Protein AF-A0A1E8P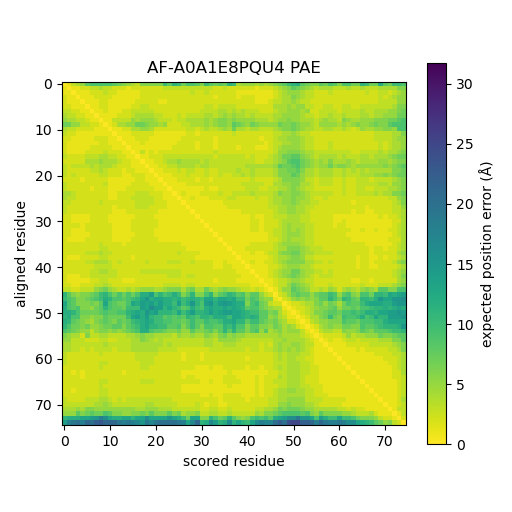QU4-F1 (afdb_monomer)

Nearest PDB structures (foldseek):
  4jna-assembly2_B  TM=8.111E-01  e=2.529E+00  Chromobacterium violaceum
  6du7-assembly4_H  TM=8.234E-01  e=3.511E+00  Streptococcus pneumoniae

Mean predicted aligned error: 3.63 Å

Sequence (75 aa):
MKTYVRLTDAGFAAKMEDGRWIERSDLLDLAHELHAAGVNADDVYCGDWREGENVLMSGQQAALKFELRQLGLRT

Structure (mmCIF, N/CA/C/O backbone):
data_AF-A0A1E8PQU4-F1
#
_entry.id   AF-A0A1E8PQU4-F1
#
loop_
_atom_site.group_PDB
_atom_site.id
_atom_site.type_symbol
_atom_site.label_atom_id
_atom_site.label_alt_id
_atom_site.label_comp_id
_atom_site.label_asym_id
_atom_site.label_entity_id
_atom_site.label_seq_id
_atom_site.pdbx_PDB_ins_code
_atom_site.Cartn_x
_atom_site.Cartn_y
_atom_site.Cartn_z
_atom_site.occupancy
_atom_site.B_iso_or_equiv
_atom_site.auth_seq_id
_atom_site.auth_comp_id
_atom_site.auth_asym_id
_atom_site.auth_atom_id
_atom_site.pdbx_PDB_model_num
ATOM 1 N N . MET A 1 1 ? -6.178 -1.084 9.443 1.00 87.94 1 MET A N 1
ATOM 2 C CA . MET A 1 1 ? -5.822 -2.460 9.007 1.00 87.94 1 MET A CA 1
ATOM 3 C C . MET A 1 1 ? -4.409 -2.446 8.461 1.00 87.94 1 MET A C 1
ATOM 5 O O . MET A 1 1 ? -4.209 -1.917 7.370 1.00 87.94 1 MET A O 1
ATOM 9 N N . LYS A 1 2 ? -3.427 -2.977 9.206 1.00 93.62 2 LYS A N 1
ATOM 10 C CA . LYS A 1 2 ? -2.015 -2.817 8.822 1.00 93.62 2 LYS A CA 1
ATOM 11 C C . LYS A 1 2 ? -1.760 -3.433 7.454 1.00 93.62 2 LYS A C 1
ATOM 13 O O . LYS A 1 2 ? -2.115 -4.586 7.216 1.00 93.62 2 LYS A O 1
ATOM 18 N N . THR A 1 3 ? -1.144 -2.661 6.569 1.00 94.75 3 THR A N 1
ATOM 19 C CA . THR A 1 3 ? -0.900 -3.071 5.188 1.00 94.75 3 THR A CA 1
ATOM 20 C C . THR A 1 3 ? 0.542 -2.785 4.810 1.00 94.75 3 THR A C 1
ATOM 22 O O . THR A 1 3 ? 1.004 -1.652 4.915 1.00 94.75 3 THR A O 1
ATOM 25 N N . TYR A 1 4 ? 1.251 -3.814 4.359 1.00 93.56 4 TYR A N 1
ATOM 26 C CA . TYR A 1 4 ? 2.640 -3.722 3.925 1.00 93.56 4 TYR A CA 1
ATOM 27 C C . TYR A 1 4 ? 2.714 -3.693 2.410 1.00 93.56 4 TYR A C 1
ATOM 29 O O . TYR A 1 4 ? 2.271 -4.640 1.765 1.00 93.56 4 TYR A O 1
ATOM 37 N N . VAL A 1 5 ? 3.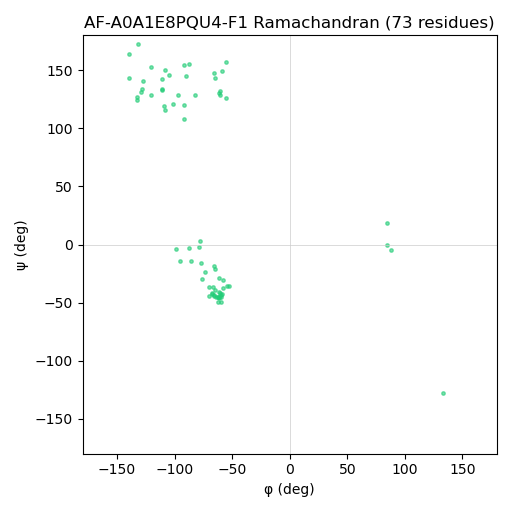293 -2.633 1.855 1.00 92.81 5 VAL A N 1
ATOM 38 C CA . VAL A 1 5 ? 3.439 -2.440 0.41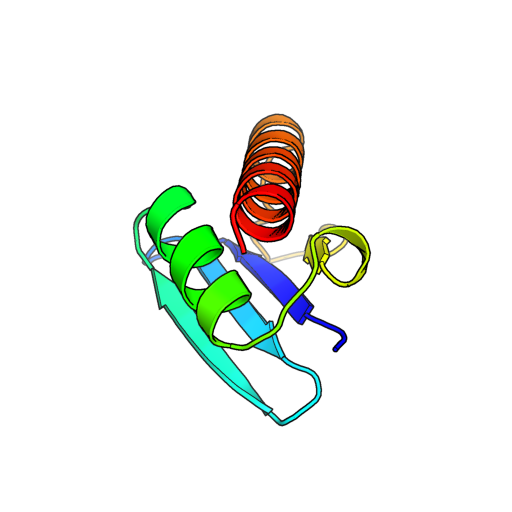2 1.00 92.81 5 VAL A CA 1
ATOM 39 C C . VAL A 1 5 ? 4.906 -2.555 0.020 1.00 92.81 5 VAL A C 1
ATOM 41 O O . VAL A 1 5 ? 5.780 -1.959 0.654 1.00 92.81 5 VAL A O 1
ATOM 44 N N . ARG A 1 6 ? 5.173 -3.329 -1.032 1.00 90.75 6 ARG A N 1
ATOM 45 C CA . ARG A 1 6 ? 6.513 -3.551 -1.586 1.00 90.75 6 ARG A CA 1
ATOM 46 C C . ARG A 1 6 ? 6.490 -3.572 -3.108 1.00 90.75 6 ARG A C 1
ATOM 48 O 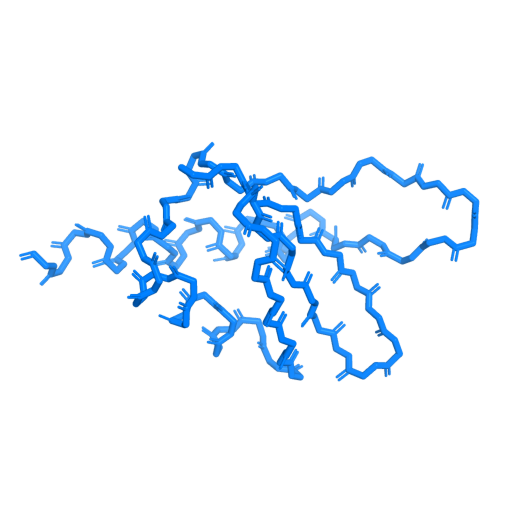O . ARG A 1 6 ? 5.431 -3.738 -3.717 1.00 90.75 6 ARG A O 1
ATOM 55 N N . LEU A 1 7 ? 7.670 -3.432 -3.702 1.00 90.56 7 LEU A N 1
ATOM 56 C CA . LEU A 1 7 ? 7.850 -3.616 -5.133 1.00 90.56 7 LEU A CA 1
ATOM 57 C C . LEU A 1 7 ? 8.185 -5.089 -5.416 1.00 90.56 7 LEU A C 1
ATOM 59 O O . LEU A 1 7 ? 8.844 -5.768 -4.629 1.00 90.56 7 LEU A O 1
ATOM 63 N N . THR A 1 8 ? 7.696 -5.576 -6.543 1.00 88.19 8 THR A N 1
ATOM 64 C CA . THR A 1 8 ? 7.876 -6.930 -7.070 1.00 88.19 8 THR A CA 1
ATOM 65 C C . THR A 1 8 ? 8.282 -6.833 -8.538 1.00 88.19 8 THR A C 1
ATOM 67 O O . THR A 1 8 ? 8.218 -5.753 -9.128 1.00 88.19 8 THR A O 1
ATOM 70 N N . ASP A 1 9 ? 8.635 -7.958 -9.154 1.00 87.06 9 ASP A N 1
ATOM 71 C CA . ASP A 1 9 ? 8.968 -7.991 -10.582 1.00 87.06 9 ASP A CA 1
ATOM 72 C C . ASP A 1 9 ? 7.766 -7.652 -11.489 1.00 87.06 9 ASP A C 1
ATOM 74 O O . ASP A 1 9 ? 7.957 -7.228 -12.627 1.00 87.06 9 ASP A O 1
ATOM 78 N N . ALA A 1 10 ? 6.530 -7.798 -10.993 1.00 87.50 10 ALA A N 1
ATOM 79 C CA . ALA A 1 10 ? 5.298 -7.522 -11.741 1.00 87.50 10 ALA A CA 1
ATOM 80 C C . ALA A 1 10 ? 4.669 -6.144 -11.436 1.00 87.50 10 ALA A C 1
ATOM 82 O O . ALA A 1 10 ? 3.673 -5.764 -12.064 1.00 87.50 10 ALA A O 1
ATOM 83 N N . GLY A 1 11 ? 5.242 -5.388 -10.492 1.00 92.50 11 GLY A N 1
ATOM 84 C CA . GLY A 1 11 ? 4.741 -4.083 -10.060 1.00 92.50 11 GLY A CA 1
ATOM 85 C C . GLY A 1 11 ? 4.697 -3.948 -8.543 1.00 92.50 11 GLY A C 1
ATOM 86 O O . GLY A 1 11 ? 5.688 -4.184 -7.854 1.00 92.50 11 GLY A O 1
ATOM 87 N N . PHE A 1 12 ? 3.546 -3.564 -8.004 1.00 93.44 12 PHE A N 1
ATOM 88 C CA . PHE A 1 12 ? 3.344 -3.261 -6.593 1.00 93.44 12 PHE A CA 1
ATOM 89 C C . PHE A 1 12 ? 2.467 -4.310 -5.934 1.00 93.44 12 PHE A C 1
ATOM 91 O O . PHE A 1 12 ? 1.402 -4.649 -6.445 1.00 93.44 12 PHE A O 1
ATOM 98 N N . ALA A 1 13 ? 2.878 -4.770 -4.759 1.00 93.19 13 ALA A N 1
ATOM 99 C CA . ALA A 1 13 ? 2.097 -5.719 -3.994 1.00 93.19 13 ALA A CA 1
ATOM 100 C C . ALA A 1 13 ? 1.867 -5.246 -2.564 1.00 93.19 13 ALA A C 1
ATOM 102 O O . ALA A 1 13 ? 2.769 -4.701 -1.923 1.00 93.19 13 ALA A O 1
ATOM 103 N N . ALA A 1 14 ? 0.660 -5.494 -2.070 1.00 94.56 14 ALA A N 1
ATOM 104 C CA . ALA A 1 14 ? 0.221 -5.175 -0.730 1.00 94.56 14 ALA A CA 1
ATOM 105 C C . ALA A 1 14 ? -0.214 -6.439 0.014 1.00 94.56 14 ALA A C 1
ATOM 107 O O . ALA A 1 14 ? -1.057 -7.201 -0.463 1.00 94.56 14 ALA A O 1
ATOM 108 N N . LYS A 1 15 ? 0.328 -6.624 1.218 1.00 94.88 15 LYS A N 1
ATOM 109 C CA . LYS A 1 15 ? -0.092 -7.652 2.169 1.00 94.88 15 LYS A CA 1
ATOM 110 C C . LYS A 1 15 ? -0.814 -7.009 3.340 1.00 94.88 15 LYS A C 1
ATOM 112 O O . LYS A 1 15 ? -0.214 -6.222 4.072 1.00 94.88 15 LYS A O 1
ATOM 117 N N . MET A 1 16 ? -2.073 -7.370 3.532 1.00 94.81 16 MET A N 1
ATOM 118 C CA . MET A 1 16 ? -2.883 -6.917 4.658 1.00 94.81 16 MET A CA 1
ATOM 119 C C . MET A 1 16 ? -2.696 -7.840 5.871 1.00 94.81 16 MET A C 1
ATOM 121 O O . MET A 1 16 ? -2.333 -9.011 5.741 1.00 94.81 16 MET A O 1
ATOM 125 N N . GLU A 1 17 ? -2.944 -7.304 7.064 1.00 92.88 17 GLU A N 1
ATOM 126 C CA . GLU A 1 17 ? -2.881 -8.026 8.344 1.00 92.88 17 GLU A CA 1
ATOM 127 C C . GLU A 1 17 ? -3.812 -9.245 8.399 1.00 92.88 17 GLU A C 1
ATOM 129 O O . GLU A 1 17 ? -3.479 -10.246 9.026 1.00 92.88 17 GLU A O 1
ATOM 134 N N . ASP A 1 18 ? -4.940 -9.191 7.690 1.00 92.19 18 ASP A N 1
ATOM 135 C CA . ASP A 1 18 ? -5.908 -10.288 7.581 1.00 92.19 18 ASP A CA 1
ATOM 136 C C . ASP A 1 18 ? -5.486 -11.403 6.603 1.00 92.19 18 ASP A C 1
ATOM 138 O O . ASP A 1 18 ? -6.224 -12.364 6.388 1.00 92.19 18 ASP A O 1
ATOM 142 N N . GLY A 1 19 ? -4.293 -11.291 6.013 1.00 91.31 19 GLY A N 1
ATOM 143 C CA . GLY A 1 19 ? -3.736 -12.267 5.084 1.00 91.31 19 GLY A CA 1
ATOM 144 C C . GLY A 1 19 ? -4.126 -12.049 3.624 1.00 91.31 19 GLY A C 1
ATOM 145 O O . GLY A 1 19 ? -3.593 -12.755 2.765 1.00 91.31 19 GLY A O 1
ATOM 146 N N . ARG A 1 20 ? -4.990 -11.073 3.307 1.00 93.94 20 ARG A N 1
ATOM 147 C CA . ARG A 1 20 ? -5.290 -10.727 1.913 1.00 93.94 20 ARG A CA 1
ATOM 148 C C . ARG A 1 20 ? -4.062 -10.141 1.217 1.00 93.94 20 ARG A C 1
ATOM 150 O O . ARG A 1 20 ? -3.240 -9.440 1.815 1.00 93.94 20 ARG A O 1
ATOM 157 N N . TRP A 1 21 ? -3.975 -10.423 -0.078 1.00 94.12 21 TRP A N 1
ATOM 158 C CA . TRP A 1 21 ? -2.896 -9.994 -0.957 1.00 94.12 21 TRP A CA 1
ATOM 159 C C . TRP A 1 21 ? -3.476 -9.335 -2.203 1.00 94.12 21 TRP A C 1
ATOM 161 O O . TRP A 1 21 ? -4.375 -9.894 -2.830 1.00 94.12 21 TRP A O 1
ATOM 171 N N . ILE A 1 22 ? -2.960 -8.160 -2.556 1.00 95.62 22 ILE A N 1
ATOM 172 C CA . ILE A 1 22 ? -3.336 -7.428 -3.769 1.00 95.62 22 ILE A CA 1
ATOM 173 C C . ILE A 1 22 ? -2.059 -7.075 -4.519 1.00 95.62 22 ILE A C 1
ATOM 175 O O . ILE A 1 22 ? -1.110 -6.584 -3.916 1.00 95.62 22 ILE A O 1
ATOM 179 N N . GLU A 1 23 ? -2.037 -7.306 -5.826 1.00 95.31 23 GLU A N 1
ATOM 180 C CA . GLU A 1 23 ? -0.894 -7.005 -6.687 1.00 95.31 23 GLU A CA 1
ATOM 181 C C . GLU A 1 23 ? -1.353 -6.270 -7.940 1.00 95.31 23 GLU A C 1
ATOM 183 O O . GLU A 1 23 ? -2.259 -6.731 -8.631 1.00 95.31 23 GLU A O 1
ATOM 188 N N . ARG A 1 24 ? -0.752 -5.120 -8.236 1.00 96.88 24 ARG A N 1
ATOM 189 C CA . ARG A 1 24 ? -1.089 -4.291 -9.396 1.00 96.88 24 ARG A CA 1
ATOM 190 C C . ARG A 1 24 ? 0.170 -3.738 -10.035 1.00 96.88 24 ARG A C 1
ATOM 192 O O . ARG A 1 24 ? 1.120 -3.378 -9.348 1.00 96.88 24 ARG A O 1
ATOM 199 N N . SER A 1 25 ? 0.165 -3.646 -11.359 1.00 94.81 25 SER A N 1
ATOM 200 C CA . SER A 1 25 ? 1.284 -3.069 -12.108 1.00 94.81 25 SER A CA 1
ATOM 201 C C . SER A 1 25 ? 1.357 -1.547 -11.974 1.00 94.81 25 SER A C 1
ATOM 203 O O . SER A 1 25 ? 2.438 -0.979 -12.108 1.00 94.81 25 SER A O 1
ATOM 205 N N . ASP A 1 26 ? 0.233 -0.901 -11.658 1.00 94.62 26 ASP A N 1
ATOM 206 C CA . ASP A 1 26 ? 0.135 0.534 -11.418 1.00 94.62 26 ASP A CA 1
ATOM 207 C C . ASP A 1 26 ? -0.154 0.847 -9.939 1.00 94.62 26 ASP A C 1
ATOM 209 O O . ASP A 1 26 ? -0.883 0.131 -9.245 1.00 94.62 26 ASP A O 1
ATOM 213 N N . LEU A 1 27 ? 0.460 1.920 -9.439 1.00 93.19 27 LEU A N 1
ATOM 214 C CA . LEU A 1 27 ? 0.381 2.309 -8.032 1.00 93.19 27 LEU A CA 1
ATOM 215 C C . LEU A 1 27 ? -0.962 2.964 -7.673 1.00 93.19 27 LEU A C 1
ATOM 217 O O . LEU A 1 27 ? -1.407 2.851 -6.530 1.00 93.19 27 LEU A O 1
ATOM 221 N N . LEU A 1 28 ? -1.595 3.645 -8.630 1.00 95.38 28 LEU A N 1
ATOM 222 C CA . LEU A 1 28 ? -2.907 4.262 -8.464 1.00 95.38 28 LEU A CA 1
ATOM 223 C C . LEU A 1 28 ? -3.988 3.186 -8.364 1.00 95.38 28 LEU A C 1
ATOM 225 O O . LEU A 1 28 ? -4.809 3.230 -7.447 1.00 95.38 28 LEU A O 1
ATOM 229 N N . ASP A 1 29 ? -3.919 2.174 -9.231 1.00 96.75 29 ASP A N 1
ATOM 230 C CA . ASP A 1 29 ? -4.813 1.013 -9.175 1.00 96.75 29 ASP A CA 1
ATOM 231 C C . ASP A 1 29 ? -4.698 0.294 -7.824 1.00 96.75 29 ASP A C 1
ATOM 233 O O . ASP A 1 29 ? -5.707 -0.050 -7.202 1.00 96.75 29 ASP A O 1
ATOM 237 N N . LEU A 1 30 ? -3.469 0.125 -7.315 1.00 96.50 30 LEU A N 1
ATOM 238 C CA . LEU A 1 30 ? -3.257 -0.436 -5.982 1.00 96.50 30 LEU A CA 1
ATOM 239 C C . LEU A 1 30 ? -3.928 0.420 -4.897 1.00 96.50 30 LEU A C 1
ATOM 241 O O . LEU A 1 30 ? -4.581 -0.125 -4.010 1.00 96.50 30 LEU A O 1
ATOM 245 N N . ALA A 1 31 ? -3.789 1.747 -4.953 1.00 96.94 31 ALA A N 1
ATOM 246 C CA . ALA A 1 31 ? -4.400 2.653 -3.980 1.00 96.94 31 ALA A CA 1
ATOM 247 C C . ALA A 1 31 ? -5.933 2.532 -3.963 1.00 96.94 31 ALA A C 1
ATOM 249 O O . ALA A 1 31 ? -6.539 2.501 -2.890 1.00 96.94 31 ALA A O 1
ATOM 250 N N . HIS A 1 32 ? -6.555 2.423 -5.138 1.00 97.12 32 HIS A N 1
ATOM 251 C CA . HIS A 1 32 ? -8.008 2.296 -5.276 1.00 97.12 32 HIS A CA 1
ATOM 252 C C . HIS A 1 32 ? -8.511 0.983 -4.678 1.00 97.12 32 HIS A C 1
ATOM 254 O O . HIS A 1 32 ? -9.483 0.985 -3.921 1.00 97.12 32 HIS A O 1
ATOM 260 N N . GLU A 1 33 ? -7.821 -0.127 -4.933 1.00 97.25 33 GLU A N 1
ATOM 261 C CA . GLU A 1 33 ? -8.200 -1.419 -4.355 1.00 97.25 33 GLU A CA 1
ATOM 262 C C . GLU A 1 33 ? -7.952 -1.507 -2.855 1.00 97.25 33 GLU A C 1
ATOM 264 O O . GLU A 1 33 ? -8.763 -2.079 -2.127 1.00 97.25 33 GLU A O 1
ATOM 269 N N . LEU A 1 34 ? -6.869 -0.901 -2.372 1.00 96.38 34 LEU A N 1
ATOM 270 C CA . LEU A 1 34 ? -6.609 -0.783 -0.943 1.00 96.38 34 LEU A CA 1
ATOM 271 C C . LEU A 1 34 ? -7.712 0.015 -0.246 1.00 96.38 34 LEU A C 1
ATOM 273 O O . LEU A 1 34 ? -8.226 -0.423 0.784 1.00 96.38 34 LEU A O 1
ATOM 277 N N . HIS A 1 35 ? -8.131 1.138 -0.828 1.00 96.75 35 HIS A N 1
ATOM 278 C CA . HIS A 1 35 ? -9.241 1.916 -0.294 1.00 96.75 35 HIS A CA 1
ATOM 279 C C . HIS A 1 35 ? -10.555 1.120 -0.298 1.00 96.75 35 HIS A C 1
ATOM 281 O O . HIS A 1 35 ? -11.235 1.066 0.726 1.00 96.75 35 HIS A O 1
ATOM 287 N N . ALA A 1 36 ? -10.875 0.425 -1.396 1.00 95.56 36 ALA A N 1
ATOM 288 C CA . ALA A 1 36 ? -12.049 -0.449 -1.479 1.00 95.56 36 ALA A CA 1
ATOM 289 C C . ALA A 1 36 ? -12.004 -1.606 -0.459 1.00 95.56 36 ALA A C 1
ATOM 291 O O . ALA A 1 36 ? -13.043 -2.061 0.020 1.00 95.56 36 ALA A O 1
ATOM 292 N N . ALA A 1 37 ? -10.804 -2.060 -0.082 1.00 94.75 37 ALA A N 1
ATOM 293 C CA . ALA A 1 37 ? -10.586 -3.044 0.975 1.00 94.75 37 ALA A CA 1
ATOM 294 C C . ALA A 1 37 ? -10.660 -2.459 2.402 1.00 94.75 37 ALA A C 1
ATOM 296 O O . ALA A 1 37 ? -10.541 -3.221 3.366 1.00 94.75 37 ALA A O 1
ATOM 297 N N . GLY A 1 38 ? -10.867 -1.145 2.546 1.00 95.12 38 GLY A N 1
ATOM 298 C CA . GLY A 1 38 ? -10.962 -0.439 3.826 1.00 95.12 38 GLY A CA 1
ATOM 299 C C . GLY A 1 38 ? -9.612 -0.027 4.423 1.00 95.12 38 GLY A C 1
ATOM 300 O O . GLY A 1 38 ? -9.527 0.227 5.625 1.00 95.12 38 GLY A O 1
ATOM 301 N N . VAL A 1 39 ? -8.543 0.013 3.624 1.00 95.69 39 VAL A N 1
ATOM 302 C CA . VAL A 1 39 ? -7.214 0.452 4.072 1.00 95.69 39 VAL A CA 1
ATOM 303 C C . VAL A 1 39 ? -7.121 1.974 4.041 1.00 95.69 39 VAL A C 1
ATOM 305 O O . VAL A 1 39 ? -7.388 2.612 3.023 1.00 95.69 39 VAL A O 1
ATOM 308 N N . ASN A 1 40 ? -6.692 2.560 5.159 1.00 95.12 40 ASN A N 1
ATOM 309 C CA . ASN A 1 40 ? -6.387 3.982 5.259 1.00 95.12 40 ASN A CA 1
ATOM 310 C C . ASN A 1 40 ? -4.897 4.246 4.965 1.00 95.12 40 ASN A C 1
ATOM 312 O O . ASN A 1 40 ? -4.045 3.391 5.199 1.00 95.12 40 ASN A O 1
ATOM 316 N N . ALA A 1 41 ? -4.562 5.452 4.504 1.00 95.69 41 ALA A N 1
ATOM 317 C CA . ALA A 1 41 ? -3.188 5.885 4.252 1.00 95.69 41 ALA A CA 1
ATOM 318 C C . ALA A 1 41 ? -2.253 5.728 5.464 1.00 95.69 41 ALA A C 1
ATOM 320 O O . ALA A 1 41 ? -1.074 5.411 5.293 1.00 95.69 41 ALA A O 1
ATOM 321 N N . ASP A 1 42 ? -2.764 5.948 6.676 1.00 94.62 42 ASP A N 1
ATOM 322 C CA . ASP A 1 42 ? -1.958 5.874 7.900 1.00 94.62 42 ASP A CA 1
ATOM 323 C C . ASP A 1 42 ? -1.678 4.424 8.341 1.00 94.62 42 ASP A C 1
ATOM 325 O O . ASP A 1 42 ? -0.733 4.177 9.087 1.00 94.62 42 ASP A O 1
ATOM 329 N N . ASP A 1 43 ? -2.430 3.456 7.809 1.00 94.69 43 ASP A N 1
ATOM 330 C CA . ASP A 1 43 ? -2.205 2.022 8.014 1.00 94.69 43 ASP A CA 1
ATOM 331 C C . ASP A 1 43 ? -1.212 1.407 7.004 1.00 94.69 43 ASP A C 1
ATOM 333 O O . ASP A 1 43 ? -0.912 0.208 7.077 1.00 94.69 43 ASP A O 1
ATOM 337 N N . VAL A 1 44 ? -0.724 2.197 6.037 1.00 94.75 44 VAL A N 1
ATOM 338 C CA . VAL A 1 44 ? 0.185 1.732 4.983 1.00 94.75 44 VAL A CA 1
ATOM 339 C C . VAL A 1 44 ? 1.646 1.912 5.382 1.00 94.75 44 VAL A C 1
ATOM 341 O O . VAL A 1 44 ? 2.163 3.026 5.544 1.00 94.75 44 VAL A O 1
ATOM 344 N N . TYR A 1 45 ? 2.339 0.780 5.423 1.00 92.69 45 TYR A N 1
ATOM 345 C CA . TYR A 1 45 ? 3.766 0.662 5.663 1.00 92.69 45 TYR A CA 1
ATOM 346 C C . TYR A 1 45 ? 4.457 0.256 4.365 1.00 92.69 45 TYR A C 1
ATOM 348 O O . TYR A 1 45 ? 4.233 -0.825 3.829 1.00 92.69 45 TYR A O 1
ATOM 356 N N . CYS A 1 46 ? 5.309 1.130 3.848 1.00 85.00 46 CYS A N 1
ATOM 357 C CA . CYS A 1 46 ? 6.225 0.792 2.766 1.00 85.00 46 CYS A CA 1
ATOM 358 C C . CYS A 1 46 ? 7.506 0.334 3.462 1.00 85.00 46 CYS A C 1
ATOM 360 O O . CYS A 1 46 ? 8.109 1.140 4.165 1.00 85.00 46 CYS A O 1
ATOM 362 N N . GLY A 1 47 ? 7.803 -0.968 3.418 1.00 68.81 47 GLY A N 1
ATOM 363 C CA . GLY A 1 47 ? 8.810 -1.586 4.290 1.00 68.81 47 GLY A CA 1
ATOM 364 C C . GLY A 1 47 ? 10.193 -0.929 4.213 1.00 68.81 47 GLY A C 1
ATOM 365 O O . GLY A 1 47 ? 10.536 -0.306 3.210 1.00 68.81 47 GLY A O 1
ATOM 366 N N . ASP A 1 48 ? 10.994 -1.099 5.266 1.00 69.50 48 ASP A N 1
ATOM 367 C CA . ASP A 1 48 ? 12.424 -0.789 5.207 1.00 69.50 48 ASP A CA 1
ATOM 368 C C . ASP A 1 48 ? 13.110 -1.72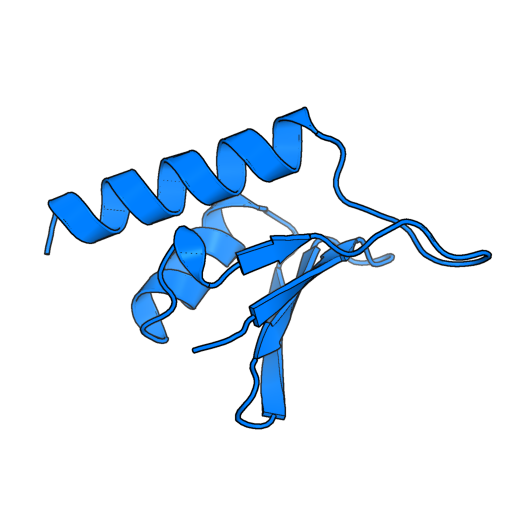9 4.212 1.00 69.50 48 ASP A C 1
ATOM 370 O O . ASP A 1 48 ? 12.763 -2.910 4.123 1.00 69.50 48 ASP A O 1
ATOM 374 N N . TRP A 1 49 ? 14.091 -1.217 3.468 1.00 70.19 49 TRP A N 1
ATOM 375 C CA . TRP A 1 49 ? 14.843 -2.035 2.521 1.00 70.19 49 TRP A CA 1
ATOM 376 C C . TRP A 1 49 ? 15.561 -3.183 3.230 1.00 70.19 49 TRP A C 1
AT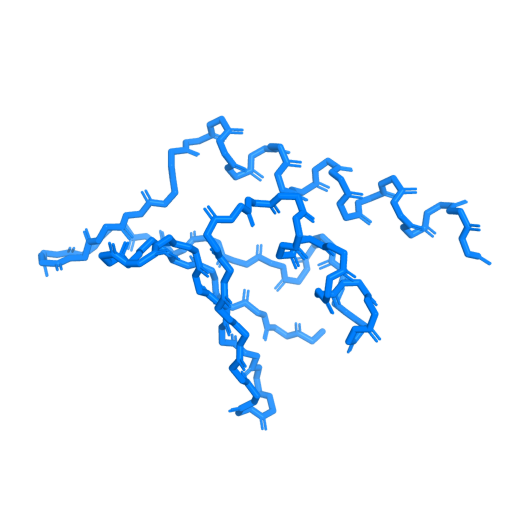OM 378 O O . TRP A 1 49 ? 16.248 -2.982 4.234 1.00 70.19 49 TRP A O 1
ATOM 388 N N . ARG A 1 50 ? 15.409 -4.389 2.678 1.00 70.44 50 ARG A N 1
ATOM 389 C CA . ARG A 1 50 ? 16.170 -5.584 3.045 1.00 70.44 50 ARG A CA 1
ATOM 390 C C . ARG A 1 50 ? 16.911 -6.098 1.824 1.00 70.44 50 ARG A C 1
ATOM 392 O O . ARG A 1 50 ? 16.471 -5.909 0.692 1.00 70.44 50 ARG A O 1
ATOM 399 N N . GLU A 1 51 ? 18.027 -6.773 2.066 1.00 71.94 51 GLU A N 1
ATOM 400 C CA . GLU A 1 51 ? 18.811 -7.397 1.005 1.00 71.94 51 GLU A CA 1
ATOM 401 C C . GLU A 1 51 ? 17.938 -8.358 0.181 1.00 71.94 51 GLU A C 1
ATOM 403 O O . GLU A 1 51 ? 17.265 -9.231 0.729 1.00 71.94 51 GLU A O 1
ATOM 408 N N . GLY A 1 52 ? 17.920 -8.155 -1.139 1.00 74.38 52 GLY A N 1
ATOM 409 C CA . GLY A 1 52 ? 17.085 -8.918 -2.071 1.00 74.38 52 GLY A CA 1
ATOM 410 C C . GLY A 1 52 ? 15.643 -8.418 -2.230 1.00 74.38 52 GLY A C 1
ATOM 411 O O . GLY A 1 52 ? 14.904 -9.000 -3.021 1.00 74.38 52 GLY A O 1
ATOM 412 N N . GLU A 1 53 ? 15.229 -7.353 -1.535 1.00 71.44 53 GLU A N 1
ATOM 413 C CA . GLU A 1 53 ? 13.905 -6.747 -1.705 1.00 71.44 53 GLU A CA 1
ATOM 414 C C . GLU A 1 53 ? 13.965 -5.435 -2.497 1.00 71.44 53 GLU A C 1
ATOM 416 O O . GLU A 1 53 ? 14.891 -4.630 -2.369 1.00 71.44 53 GLU A O 1
ATOM 421 N N . ASN A 1 54 ? 12.919 -5.194 -3.289 1.00 76.38 54 ASN A N 1
ATOM 422 C CA . ASN A 1 54 ? 12.682 -3.906 -3.919 1.00 76.38 54 ASN A CA 1
ATOM 423 C C . ASN A 1 54 ? 11.679 -3.104 -3.075 1.00 76.38 54 ASN A C 1
ATOM 425 O O . ASN A 1 54 ? 10.591 -3.581 -2.737 1.00 76.38 54 ASN A O 1
ATOM 429 N N . VAL A 1 55 ? 12.034 -1.865 -2.744 1.00 82.31 55 VAL A N 1
ATOM 430 C CA . VAL A 1 55 ? 11.191 -0.960 -1.949 1.00 82.31 55 VAL A CA 1
ATOM 431 C C . VAL A 1 55 ? 10.637 0.141 -2.837 1.00 82.31 55 VAL A C 1
ATOM 433 O O . VAL A 1 55 ? 11.268 0.552 -3.809 1.00 82.31 55 VAL A O 1
ATOM 436 N N . LEU A 1 56 ? 9.450 0.639 -2.493 1.00 87.31 56 LEU A N 1
ATOM 437 C CA . LEU A 1 56 ? 8.903 1.833 -3.124 1.00 87.31 56 LEU A CA 1
ATOM 438 C C . LEU A 1 56 ? 9.828 3.021 -2.857 1.00 87.31 56 LEU A C 1
ATOM 440 O O . LEU A 1 56 ? 10.152 3.324 -1.707 1.00 87.31 56 LEU A O 1
ATOM 444 N N . MET A 1 57 ? 10.172 3.753 -3.910 1.00 89.25 57 MET A N 1
ATOM 445 C CA . MET A 1 57 ? 10.889 5.019 -3.788 1.00 89.25 57 MET A CA 1
ATOM 446 C C . MET A 1 57 ? 10.074 6.005 -2.944 1.00 89.25 57 MET A C 1
ATOM 448 O O . MET A 1 57 ? 8.845 6.008 -3.016 1.00 89.25 57 MET A O 1
ATOM 452 N N . SER A 1 58 ? 10.723 6.907 -2.201 1.00 89.44 58 SER A N 1
ATOM 453 C CA . SER A 1 58 ? 10.027 7.858 -1.312 1.00 89.44 58 SER A CA 1
ATOM 454 C C . SER A 1 58 ? 8.923 8.659 -2.019 1.00 89.44 58 SER A C 1
ATOM 456 O O . SER A 1 58 ? 7.869 8.904 -1.437 1.00 89.44 58 SER A O 1
ATOM 458 N N . GLY A 1 59 ? 9.123 9.011 -3.296 1.00 91.75 59 GLY A N 1
ATOM 459 C CA . GLY A 1 59 ? 8.096 9.660 -4.119 1.00 91.75 59 GLY A CA 1
ATOM 460 C C . GLY A 1 59 ? 6.871 8.775 -4.383 1.00 91.75 59 GLY A C 1
ATOM 461 O O . GLY A 1 59 ? 5.745 9.256 -4.301 1.00 91.75 59 GLY A O 1
ATOM 462 N N . GLN A 1 60 ? 7.068 7.476 -4.619 1.00 93.00 60 GLN A N 1
ATOM 463 C CA . GLN A 1 60 ? 5.979 6.504 -4.772 1.00 93.00 60 GLN A CA 1
ATOM 464 C C . GLN A 1 60 ? 5.229 6.312 -3.450 1.00 93.00 60 GLN A C 1
ATOM 466 O O . GLN A 1 60 ? 4.003 6.313 -3.431 1.00 93.00 60 GLN A O 1
ATOM 471 N N . GLN A 1 61 ? 5.944 6.234 -2.325 1.00 93.88 61 GLN A N 1
ATOM 472 C CA . GLN A 1 61 ? 5.310 6.153 -1.005 1.00 93.88 61 GLN A CA 1
ATOM 473 C C . GLN A 1 61 ? 4.431 7.380 -0.725 1.00 93.88 61 GLN A C 1
ATOM 475 O O . GLN A 1 61 ? 3.303 7.250 -0.243 1.00 93.88 61 GLN A O 1
ATOM 480 N N . ALA A 1 62 ? 4.936 8.575 -1.050 1.00 93.75 62 ALA A N 1
ATOM 481 C CA . ALA A 1 62 ? 4.193 9.820 -0.905 1.00 93.75 62 ALA A CA 1
ATOM 482 C C . ALA A 1 62 ? 2.954 9.855 -1.815 1.00 93.75 62 ALA A C 1
ATOM 484 O O . ALA A 1 62 ? 1.875 10.203 -1.338 1.00 93.75 62 ALA A O 1
ATOM 485 N N . ALA A 1 63 ? 3.087 9.450 -3.083 1.00 95.12 63 ALA A N 1
ATOM 486 C CA . ALA A 1 63 ? 1.980 9.394 -4.038 1.00 95.12 63 ALA A CA 1
ATOM 487 C C . ALA A 1 63 ? 0.873 8.426 -3.590 1.00 95.12 63 ALA A C 1
ATOM 489 O O . ALA A 1 63 ? -0.298 8.800 -3.575 1.00 95.12 63 ALA A O 1
ATOM 490 N N . LEU A 1 64 ? 1.241 7.223 -3.136 1.00 95.56 64 LEU A N 1
ATOM 491 C CA . LEU A 1 64 ? 0.298 6.228 -2.620 1.00 95.56 64 LEU A CA 1
ATOM 492 C C . LEU A 1 64 ? -0.493 6.760 -1.417 1.00 95.56 64 LEU A C 1
ATOM 494 O O . LEU A 1 64 ? -1.720 6.678 -1.377 1.00 95.56 64 LEU A O 1
ATOM 498 N N . LYS A 1 65 ? 0.206 7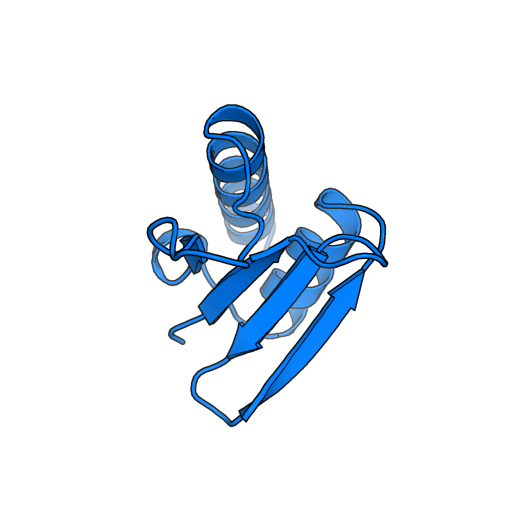.336 -0.430 1.00 95.75 65 LYS A N 1
ATOM 499 C CA . LYS A 1 65 ? -0.438 7.896 0.767 1.00 95.75 65 LYS A CA 1
ATOM 500 C C . LYS A 1 65 ? -1.303 9.109 0.443 1.00 95.75 65 LYS A C 1
ATOM 502 O O . LYS A 1 65 ? -2.341 9.293 1.072 1.00 95.75 65 LYS A O 1
ATOM 507 N N . PHE A 1 66 ? -0.881 9.941 -0.507 1.00 96.38 66 PHE A N 1
ATOM 508 C CA . PHE A 1 66 ? -1.680 11.065 -0.982 1.00 96.38 66 PHE A CA 1
ATOM 509 C C . PHE A 1 66 ? -2.992 10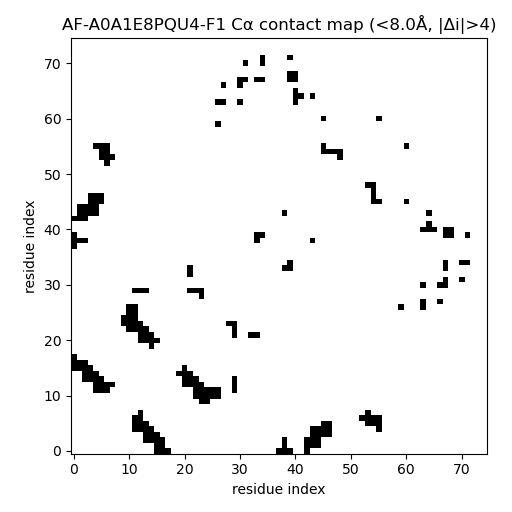.587 -1.612 1.00 96.38 66 PHE A C 1
ATOM 511 O O . PHE A 1 66 ? -4.051 11.064 -1.207 1.00 96.38 66 PHE A O 1
ATOM 518 N N . GLU A 1 67 ? -2.941 9.614 -2.525 1.00 97.38 67 GLU A N 1
ATOM 519 C CA . GLU A 1 67 ? -4.148 9.102 -3.179 1.00 97.38 67 GLU A CA 1
ATOM 520 C C . GLU A 1 67 ? -5.114 8.464 -2.174 1.00 97.38 67 GLU A C 1
ATOM 522 O O . GLU A 1 67 ? -6.299 8.784 -2.169 1.00 97.38 67 GLU A O 1
ATOM 527 N N . LEU A 1 68 ? -4.618 7.629 -1.255 1.00 96.88 68 LEU A N 1
ATOM 528 C CA . LEU A 1 68 ? -5.463 7.014 -0.224 1.00 96.88 68 LEU A CA 1
ATOM 529 C C . LEU A 1 68 ? -6.182 8.054 0.650 1.00 96.88 68 LEU A C 1
ATOM 531 O O . LEU A 1 68 ? -7.345 7.864 1.006 1.00 96.88 68 LEU A O 1
ATOM 535 N N . ARG A 1 69 ? -5.520 9.174 0.973 1.00 96.94 69 ARG A N 1
ATOM 536 C CA . ARG A 1 69 ? -6.155 10.288 1.698 1.00 96.94 69 ARG A CA 1
ATOM 537 C C . ARG A 1 69 ? -7.222 10.976 0.856 1.00 96.94 69 ARG A C 1
ATOM 539 O O . ARG A 1 69 ? -8.293 11.271 1.372 1.00 96.94 69 ARG A O 1
ATOM 546 N N . GLN A 1 70 ? -6.949 11.205 -0.427 1.00 96.75 70 GLN A N 1
ATOM 547 C CA . GLN A 1 70 ? -7.915 11.803 -1.349 1.00 96.75 70 GLN A CA 1
ATOM 548 C C . GLN A 1 70 ? -9.168 10.936 -1.502 1.00 96.75 70 GLN A C 1
ATOM 550 O O . GLN A 1 70 ? -10.274 11.469 -1.513 1.00 96.75 70 GLN A O 1
ATOM 555 N N . LEU A 1 71 ? -9.010 9.614 -1.586 1.00 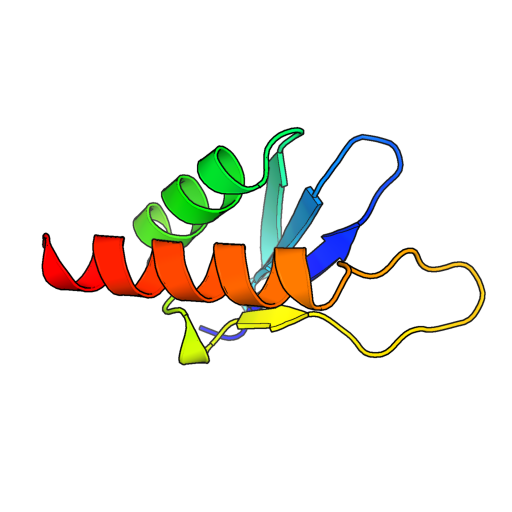95.75 71 LEU A N 1
ATOM 556 C CA . LEU A 1 71 ? -10.126 8.672 -1.666 1.00 95.75 71 LEU A CA 1
ATOM 557 C C . LEU A 1 71 ? -10.962 8.667 -0.381 1.00 95.75 71 LEU A C 1
ATOM 559 O O . LEU A 1 71 ? -12.181 8.779 -0.456 1.00 95.75 71 LEU A O 1
ATOM 563 N N . GLY A 1 72 ? -10.318 8.656 0.791 1.00 91.75 72 GLY A N 1
ATOM 564 C CA . GLY A 1 72 ? -11.010 8.698 2.085 1.00 91.75 72 GLY A CA 1
ATOM 565 C C . GLY A 1 72 ? -11.779 9.992 2.377 1.00 91.75 72 GLY A C 1
ATOM 566 O O . GLY A 1 72 ? -12.644 9.991 3.245 1.00 91.75 72 GLY A O 1
ATOM 567 N N . LEU A 1 73 ? -11.489 11.088 1.669 1.00 90.31 73 LEU A N 1
ATOM 568 C CA . LEU A 1 73 ? -12.252 12.341 1.755 1.00 90.31 73 LEU A CA 1
ATOM 569 C C . LEU A 1 73 ? -13.473 12.377 0.820 1.00 90.31 73 LEU A C 1
ATOM 571 O O . LEU A 1 73 ? -14.294 13.285 0.933 1.00 90.31 73 LEU A O 1
ATOM 575 N N . ARG A 1 74 ? -13.561 11.455 -0.148 1.00 83.12 74 ARG A N 1
ATOM 576 C CA . ARG A 1 74 ? -14.621 11.414 -1.173 1.00 83.12 74 ARG A CA 1
ATOM 577 C C . ARG A 1 74 ? -15.786 10.484 -0.815 1.00 83.12 74 ARG A C 1
ATOM 579 O O . ARG A 1 74 ? -16.813 10.549 -1.487 1.00 83.12 74 ARG A O 1
ATOM 586 N N . THR A 1 75 ? -15.606 9.629 0.186 1.00 60.25 75 THR A N 1
ATOM 587 C CA . THR A 1 75 ? -16.599 8.701 0.759 1.00 60.25 75 THR A CA 1
ATOM 588 C C . THR A 1 75 ? -17.303 9.300 1.961 1.00 60.25 75 THR A C 1
ATOM 590 O O . THR A 1 75 ? -18.536 9.123 2.055 1.00 60.25 75 THR A O 1
#

Foldseek 3Di:
DAKEWFADPQDIKIADPVGDIDDDNDLLVVLVVCVVVVHALVNYDQDDDDVPTGTDDPVSNVVSNVSRVVSVVVD

pLDDT: mean 90.63, std 8.27, range [60.25, 97.38]

Secondary structure (DSSP, 8-state):
--EEEEEETTEEEEEETTS-EEEESSHHHHHHHHHHTT--GGGEEEPPP-TT-B---HHHHHHHHHHHHHHHTT-

Organism: NCBI:txid29581

Radius of gyration: 11.39 Å; Cα contacts (8 Å, |Δi|>4): 120; chains: 1; bounding box: 35×25×21 Å

Solvent-accessible surface area (backbone atoms only — not comparable to full-atom values): 4251 Å² total; per-residue (Å²): 96,52,28,41,37,38,39,54,99,75,29,38,36,35,40,37,74,89,69,52,75,50,76,30,69,46,65,66,63,40,30,54,53,39,42,76,72,65,36,49,39,90,32,55,39,68,59,82,82,49,94,95,56,51,54,63,53,72,68,53,51,51,51,42,37,49,50,25,48,57,53,68,73,74,112